Protein AF-A0AA51TYE8-F1 (afdb_monomer)

Mean predicted aligned error: 5.19 Å

Sequence (98 aa):
MAVFRLYPLAEPGSSNWDIAQNHGEVLVRAKTSGDARLVAAEAEAQLARRHDENDDVYSIRASAFTDEKLYGVQKITDSGIDPEGERGLIAGIITPSR

Solvent-accessible surface area (backbone atoms only — not comparable to full-atom values): 5753 Å² total; per-residue (Å²): 80,46,43,29,38,38,35,64,64,51,62,97,86,42,76,78,50,79,80,31,74,85,43,63,50,35,33,25,31,22,90,45,70,70,46,33,26,51,41,50,12,46,52,47,32,53,48,40,52,72,74,32,92,81,59,90,77,69,49,50,88,66,28,40,51,64,36,74,72,42,27,44,73,42,78,50,88,84,70,94,62,74,50,84,58,74,77,34,78,74,47,65,56,78,69,68,88,128

Foldseek 3Di:
DFKKKKAFPDDQPDPVCVQDHDQGMFIWDADDQQRRLLQVLVVLVVVQCVVDVPDDDSDSVSHLSNDPNTIDMDTDPPPVDDNPDDTHTDDGGRDHDD

Secondary structure (DSSP, 8-state):
-EEEEEEE-S-TT-GGGGGS-----EEEEESSHHHHHHHHHHHHHHHHHHH-TT-----GGG-GGG-TTTEEEEEES---S-SS--SEEEEE--PPP-

Structure (mmCIF, N/CA/C/O backbone):
data_AF-A0AA51TYE8-F1
#
_entry.id   AF-A0AA51TYE8-F1
#
loop_
_atom_site.group_PDB
_atom_site.id
_atom_site.type_symbol
_atom_site.label_atom_id
_atom_site.label_alt_id
_atom_site.label_comp_id
_atom_site.label_asym_id
_atom_site.label_entity_id
_atom_site.label_seq_id
_atom_site.pdbx_PDB_ins_code
_atom_site.Cartn_x
_atom_site.Cartn_y
_atom_site.Cartn_z
_atom_site.occupancy
_atom_site.B_iso_or_equiv
_atom_site.auth_seq_id
_atom_site.auth_comp_id
_atom_site.auth_asym_id
_atom_site.auth_atom_id
_atom_site.pdbx_PDB_model_num
ATOM 1 N N . MET A 1 1 ? -7.849 -3.708 13.894 1.00 85.94 1 MET A N 1
ATOM 2 C CA . MET A 1 1 ? -7.036 -2.778 13.066 1.00 85.94 1 MET A CA 1
ATOM 3 C C . MET A 1 1 ? -7.815 -2.397 11.814 1.00 85.94 1 MET A C 1
ATOM 5 O O . MET A 1 1 ? -8.764 -3.091 11.479 1.00 85.94 1 MET A O 1
ATOM 9 N N . ALA A 1 2 ? -7.463 -1.295 11.147 1.00 91.69 2 ALA A N 1
ATOM 10 C CA . ALA A 1 2 ? -8.188 -0.845 9.960 1.00 91.69 2 ALA A CA 1
ATOM 11 C C . ALA A 1 2 ? -7.652 -1.504 8.682 1.00 91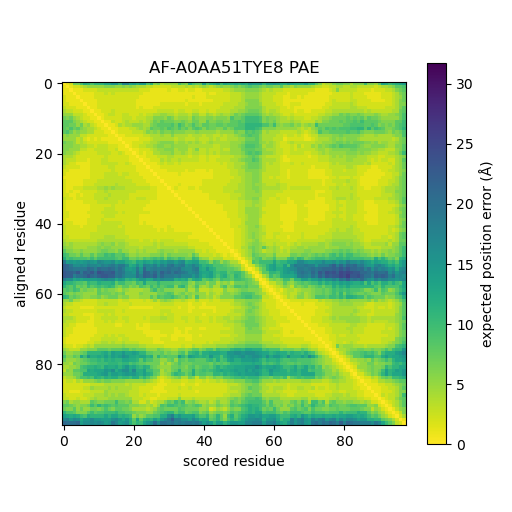.69 2 ALA A C 1
ATOM 13 O O . ALA A 1 2 ? -6.473 -1.859 8.604 1.00 91.69 2 ALA A O 1
ATOM 14 N N . VAL A 1 3 ? -8.527 -1.630 7.686 1.00 94.38 3 VAL A N 1
ATOM 15 C CA . VAL A 1 3 ? -8.169 -2.074 6.338 1.00 94.38 3 VAL A CA 1
ATOM 16 C C . VAL A 1 3 ? -7.866 -0.855 5.478 1.00 94.38 3 VAL A C 1
ATOM 18 O O . VAL A 1 3 ? -8.607 0.132 5.489 1.00 94.38 3 VAL A O 1
ATOM 21 N N . PHE A 1 4 ? -6.774 -0.928 4.730 1.00 96.31 4 PHE A N 1
ATOM 22 C CA . PHE A 1 4 ? -6.353 0.095 3.789 1.00 96.31 4 PHE A CA 1
ATOM 23 C C . PHE A 1 4 ? -6.155 -0.524 2.412 1.00 96.31 4 PHE A C 1
ATOM 25 O O . PHE A 1 4 ? -5.583 -1.605 2.288 1.00 96.31 4 PHE A O 1
ATOM 32 N N . ARG A 1 5 ? -6.607 0.188 1.384 1.00 96.56 5 ARG A N 1
ATOM 33 C CA . ARG A 1 5 ? -6.315 -0.092 -0.019 1.00 96.56 5 ARG A CA 1
ATOM 34 C C . ARG A 1 5 ? -5.171 0.790 -0.470 1.00 96.56 5 ARG A C 1
ATOM 36 O O . ARG A 1 5 ? -5.244 2.008 -0.295 1.00 96.56 5 ARG A O 1
ATOM 43 N N . LEU A 1 6 ? -4.161 0.181 -1.073 1.00 97.56 6 LEU A N 1
ATOM 44 C CA . LEU A 1 6 ? -3.171 0.880 -1.870 1.00 97.56 6 LEU A CA 1
ATOM 45 C C . LEU A 1 6 ? -3.513 0.657 -3.339 1.00 97.56 6 LEU A C 1
ATOM 47 O O . LEU A 1 6 ? -3.773 -0.476 -3.744 1.00 97.56 6 LEU A O 1
ATOM 51 N N . TYR A 1 7 ? -3.556 1.735 -4.114 1.00 96.56 7 TYR A N 1
ATOM 52 C CA . TYR A 1 7 ? -3.934 1.699 -5.525 1.00 96.56 7 TYR A CA 1
ATOM 53 C C . TYR A 1 7 ? -2.989 2.564 -6.370 1.00 96.56 7 TYR A C 1
ATOM 55 O O . TYR A 1 7 ? -2.538 3.607 -5.879 1.00 96.56 7 TYR A O 1
ATOM 63 N N . PRO A 1 8 ? -2.688 2.155 -7.616 1.00 95.69 8 PRO A N 1
ATOM 64 C CA . PRO A 1 8 ? -1.852 2.938 -8.515 1.00 95.69 8 PRO A CA 1
ATOM 65 C C . PRO A 1 8 ? -2.483 4.302 -8.814 1.00 95.69 8 PRO A C 1
ATOM 67 O O . PRO A 1 8 ? -3.667 4.389 -9.141 1.00 95.69 8 PRO A O 1
ATOM 70 N N . LEU A 1 9 ? -1.688 5.365 -8.715 1.00 95.44 9 LEU A N 1
ATOM 71 C CA . LEU A 1 9 ? -2.060 6.723 -9.123 1.00 95.44 9 LEU A CA 1
ATOM 72 C C . LEU A 1 9 ? -1.557 7.055 -10.525 1.00 95.44 9 LEU A C 1
ATOM 74 O O . LEU A 1 9 ? -2.209 7.801 -11.252 1.00 95.44 9 LEU A O 1
ATOM 78 N N . ALA A 1 10 ? -0.399 6.515 -10.902 1.00 92.19 10 ALA A N 1
ATOM 79 C CA . ALA A 1 10 ? 0.161 6.705 -12.229 1.00 92.19 10 ALA A CA 1
ATOM 80 C C . ALA A 1 10 ? -0.464 5.726 -13.235 1.00 92.19 10 ALA A C 1
ATOM 82 O O . ALA A 1 10 ? -0.668 4.547 -12.937 1.00 92.19 10 ALA A O 1
ATOM 83 N N . GLU A 1 11 ? -0.728 6.206 -14.451 1.00 91.00 11 GLU A N 1
ATOM 84 C CA . GLU A 1 11 ? -1.220 5.364 -15.546 1.00 91.00 11 GLU A CA 1
ATOM 85 C C . GLU A 1 11 ? -0.240 4.214 -15.844 1.00 91.00 11 GLU A C 1
ATOM 87 O O . GLU A 1 11 ? 0.970 4.432 -15.759 1.00 91.00 11 GLU A O 1
ATOM 92 N N . PRO A 1 12 ? -0.706 3.009 -16.234 1.00 83.44 12 PRO A N 1
ATOM 93 C CA . PRO A 1 12 ? 0.163 1.840 -16.433 1.00 83.44 12 PRO A CA 1
ATOM 94 C C . PRO A 1 12 ? 1.317 2.021 -17.435 1.00 83.44 12 PRO A C 1
ATOM 96 O O . PRO A 1 12 ? 2.290 1.282 -17.362 1.00 83.44 12 PRO A O 1
ATOM 99 N N . GLY A 1 13 ? 1.219 2.981 -18.363 1.00 84.44 13 GLY A N 1
ATOM 100 C CA . GLY A 1 13 ? 2.266 3.309 -19.343 1.00 84.44 13 GLY A CA 1
ATOM 101 C C . GLY A 1 13 ? 3.069 4.576 -19.029 1.00 84.44 13 GLY A C 1
ATOM 102 O O . GLY A 1 13 ? 3.778 5.074 -19.898 1.00 84.44 13 GLY A O 1
ATOM 103 N N . SER A 1 14 ? 2.918 5.146 -17.831 1.00 89.88 14 SER A N 1
ATOM 104 C CA . SER A 1 14 ? 3.621 6.366 -17.425 1.00 89.88 14 SER A CA 1
ATOM 105 C C . SER A 1 14 ? 5.095 6.100 -17.113 1.00 89.88 14 SER A C 1
ATOM 107 O O . SER A 1 14 ? 5.414 5.124 -16.438 1.00 89.88 14 SER A O 1
ATOM 109 N N . SER A 1 15 ? 5.974 7.038 -17.485 1.00 89.62 15 SER A N 1
ATOM 110 C CA . SER A 1 15 ? 7.405 7.028 -17.125 1.00 89.62 15 SER A CA 1
ATOM 111 C C . SER A 1 15 ? 7.654 7.077 -15.615 1.00 89.62 15 SER A C 1
ATOM 113 O O . SER A 1 15 ? 8.760 6.835 -15.148 1.00 89.62 15 SER A O 1
ATOM 115 N N . ASN A 1 16 ? 6.632 7.394 -14.814 1.00 88.25 16 ASN A N 1
ATOM 116 C CA . ASN A 1 16 ? 6.734 7.292 -13.362 1.00 88.25 16 ASN A CA 1
ATOM 117 C C . ASN A 1 16 ? 7.049 5.850 -12.914 1.00 88.25 16 ASN A C 1
ATOM 119 O O . ASN A 1 16 ? 7.680 5.676 -11.880 1.00 88.25 16 ASN A O 1
ATOM 123 N N . TRP A 1 17 ? 6.667 4.826 -13.685 1.00 89.94 17 TRP A N 1
ATOM 124 C CA . TRP A 1 17 ? 6.974 3.423 -13.378 1.00 89.94 17 TRP A CA 1
ATOM 125 C C . TRP A 1 17 ? 8.396 2.993 -13.766 1.00 89.94 17 TRP A C 1
ATOM 127 O O . TRP A 1 17 ? 8.791 1.870 -13.475 1.00 89.94 17 TRP A O 1
ATOM 137 N N . ASP A 1 18 ? 9.206 3.869 -14.367 1.00 88.12 18 ASP A N 1
ATOM 138 C CA . ASP A 1 18 ? 10.591 3.527 -14.723 1.00 88.12 18 ASP A CA 1
ATOM 139 C C . ASP A 1 18 ? 11.483 3.331 -13.482 1.00 88.12 18 ASP A C 1
ATOM 141 O O . ASP A 1 18 ? 12.545 2.716 -13.567 1.00 88.12 18 ASP A O 1
ATOM 145 N N . ILE A 1 19 ? 11.063 3.851 -12.321 1.00 85.81 19 ILE A N 1
ATOM 146 C CA . ILE A 1 19 ? 11.813 3.762 -11.058 1.00 85.81 19 ILE A CA 1
ATOM 147 C C . ILE A 1 19 ? 11.357 2.618 -10.145 1.00 85.81 19 ILE A C 1
ATOM 149 O O . ILE A 1 19 ? 1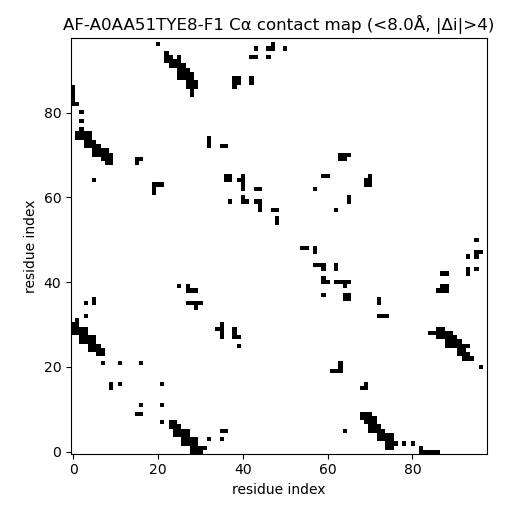2.067 2.302 -9.193 1.00 85.81 19 ILE A O 1
ATOM 153 N N . ALA A 1 20 ? 10.177 2.035 -10.385 1.00 87.31 20 ALA A N 1
ATOM 154 C CA . ALA A 1 20 ? 9.618 0.970 -9.555 1.00 87.31 20 ALA A CA 1
ATOM 155 C C . ALA A 1 20 ? 8.478 0.233 -10.273 1.00 87.31 20 ALA A C 1
ATOM 157 O O . ALA A 1 20 ? 7.773 0.806 -11.101 1.00 87.31 20 ALA A O 1
ATOM 158 N N . GLN A 1 21 ? 8.243 -1.030 -9.920 1.00 87.25 21 GLN A N 1
ATOM 159 C CA . GLN A 1 21 ? 7.213 -1.839 -10.565 1.00 87.25 21 GLN A CA 1
ATOM 160 C C . GLN A 1 21 ? 5.793 -1.471 -10.100 1.00 87.25 21 GLN A C 1
ATOM 162 O O . GLN A 1 21 ? 5.540 -1.162 -8.937 1.00 87.25 21 GLN A O 1
ATOM 167 N N . ASN A 1 22 ? 4.833 -1.542 -11.024 1.00 91.00 22 ASN A N 1
ATOM 168 C CA . ASN A 1 22 ? 3.412 -1.475 -10.696 1.00 91.00 22 ASN A CA 1
ATOM 169 C C . ASN A 1 22 ? 2.910 -2.863 -10.260 1.00 91.00 22 ASN A C 1
ATOM 171 O O . ASN A 1 22 ? 2.939 -3.813 -11.045 1.00 91.00 22 ASN A O 1
ATOM 175 N N . HIS A 1 23 ? 2.410 -2.973 -9.029 1.00 90.81 23 HIS A N 1
ATOM 176 C CA . HIS A 1 23 ? 1.842 -4.204 -8.459 1.00 90.81 23 HIS A CA 1
ATOM 177 C C . HIS A 1 23 ? 0.305 -4.229 -8.494 1.00 90.81 23 HIS A C 1
ATOM 179 O O . HIS A 1 23 ? -0.331 -5.086 -7.889 1.00 90.81 23 HIS A O 1
ATOM 185 N N . GLY A 1 24 ? -0.333 -3.276 -9.174 1.00 93.00 24 GLY A N 1
ATOM 186 C CA . GLY A 1 24 ? -1.781 -3.121 -9.129 1.00 93.00 24 GLY A CA 1
ATOM 187 C C . GLY A 1 24 ? -2.253 -2.740 -7.727 1.00 93.00 24 GLY A C 1
ATOM 188 O O . GLY A 1 24 ? -1.558 -2.033 -7.000 1.00 93.00 24 GLY A O 1
ATOM 189 N N . GLU A 1 25 ? -3.453 -3.178 -7.356 1.00 95.12 25 GLU A N 1
ATOM 190 C CA . GLU A 1 25 ? -4.066 -2.832 -6.075 1.00 95.12 25 GLU A CA 1
ATOM 191 C C . GLU A 1 25 ? -3.809 -3.888 -5.001 1.00 95.12 25 GLU A C 1
ATOM 193 O O . GLU A 1 25 ? -3.909 -5.091 -5.253 1.00 95.12 25 GLU A O 1
ATOM 198 N N . VAL A 1 26 ? -3.554 -3.429 -3.775 1.00 95.69 26 VAL A N 1
ATOM 199 C CA . VAL A 1 26 ? -3.370 -4.305 -2.612 1.00 95.69 26 VAL A CA 1
ATOM 200 C C . VAL A 1 26 ? -4.201 -3.835 -1.422 1.00 95.69 26 VAL A C 1
ATOM 202 O O . VAL A 1 26 ? -4.423 -2.640 -1.215 1.00 95.69 26 VAL A O 1
ATOM 205 N N . LEU A 1 27 ? -4.664 -4.791 -0.622 1.00 95.50 27 LEU A N 1
ATOM 206 C CA . LEU A 1 27 ? -5.360 -4.566 0.638 1.00 95.50 27 LEU A CA 1
ATOM 207 C C . LEU A 1 27 ? -4.465 -4.994 1.790 1.00 95.50 27 LEU A C 1
ATOM 209 O O . LEU A 1 27 ? -3.982 -6.125 1.823 1.00 95.50 27 LEU A O 1
ATOM 213 N N . VAL A 1 28 ? -4.295 -4.115 2.769 1.00 95.81 28 VAL A N 1
ATOM 214 C CA . VAL A 1 28 ? -3.475 -4.369 3.954 1.00 95.81 28 VAL A CA 1
ATOM 215 C C . VAL A 1 28 ? -4.235 -4.037 5.229 1.00 95.81 28 VAL A C 1
ATOM 217 O O . VAL A 1 28 ? -5.084 -3.142 5.261 1.00 95.81 28 VAL A O 1
ATOM 220 N N . ARG A 1 29 ? -3.893 -4.733 6.311 1.00 95.44 29 ARG A N 1
ATOM 221 C CA . ARG A 1 29 ? -4.309 -4.385 7.666 1.00 95.44 29 ARG A CA 1
ATOM 222 C C . ARG A 1 29 ? -3.204 -3.574 8.334 1.00 95.44 29 ARG A C 1
ATOM 224 O O . ARG A 1 29 ? -2.093 -4.071 8.502 1.00 95.44 29 ARG A O 1
ATOM 231 N N . ALA A 1 30 ? -3.516 -2.348 8.746 1.00 95.62 30 ALA A N 1
ATOM 232 C CA . ALA A 1 30 ? -2.547 -1.424 9.336 1.00 95.62 30 ALA A CA 1
ATOM 233 C C . ALA A 1 30 ? -3.179 -0.515 10.405 1.00 95.62 30 ALA A C 1
ATOM 235 O O . ALA A 1 30 ? -4.399 -0.504 10.614 1.00 95.62 30 ALA A O 1
ATOM 236 N N . LYS A 1 31 ? -2.345 0.234 11.132 1.00 94.44 31 LYS A N 1
ATOM 237 C CA . LYS A 1 31 ? -2.793 1.205 12.148 1.00 94.44 31 LYS A CA 1
ATOM 238 C C . LYS A 1 31 ? -3.168 2.553 11.529 1.00 94.44 31 LYS A C 1
ATOM 240 O O . LYS A 1 31 ? -4.137 3.176 11.954 1.00 94.44 31 LYS A O 1
ATOM 245 N N . THR A 1 32 ? -2.412 2.994 10.528 1.00 96.12 32 THR A N 1
ATOM 246 C CA . THR A 1 32 ? -2.549 4.292 9.848 1.00 96.12 32 THR A CA 1
ATOM 247 C C . THR A 1 32 ? -2.254 4.142 8.354 1.00 96.12 32 THR A C 1
ATOM 249 O O . THR A 1 32 ? -1.775 3.096 7.923 1.00 96.12 32 THR A O 1
ATOM 252 N N . SER A 1 33 ? -2.494 5.188 7.556 1.00 96.00 33 SER A N 1
ATOM 253 C CA . SER A 1 33 ? -2.109 5.207 6.136 1.00 96.00 33 SER A CA 1
ATOM 254 C C . SER A 1 33 ? -0.595 5.078 5.934 1.00 96.00 33 SER A C 1
ATOM 256 O O . SER A 1 33 ? -0.157 4.368 5.036 1.00 96.00 33 SER A O 1
ATOM 258 N N . GLY A 1 34 ? 0.211 5.708 6.794 1.00 96.12 34 GLY A N 1
ATOM 259 C CA . GLY A 1 34 ? 1.668 5.552 6.772 1.00 96.12 34 GLY A CA 1
ATOM 260 C C . GLY A 1 34 ? 2.107 4.122 7.100 1.00 96.12 34 GLY A C 1
ATOM 261 O O . GLY A 1 34 ? 2.941 3.558 6.398 1.00 96.12 34 GLY A O 1
ATOM 262 N N . ASP A 1 35 ? 1.490 3.501 8.110 1.00 97.00 35 ASP A N 1
ATOM 263 C CA . ASP A 1 35 ? 1.743 2.092 8.438 1.00 97.00 35 ASP A CA 1
ATOM 264 C C . ASP A 1 35 ? 1.278 1.158 7.308 1.00 97.00 35 ASP A C 1
ATOM 266 O O . ASP A 1 35 ? 1.940 0.169 7.030 1.00 97.00 35 ASP A O 1
ATOM 270 N N . ALA A 1 36 ? 0.201 1.491 6.590 1.00 96.81 36 ALA A N 1
ATOM 271 C CA . ALA A 1 36 ? -0.261 0.715 5.438 1.00 96.81 36 ALA A CA 1
ATOM 272 C C . ALA A 1 36 ? 0.781 0.659 4.309 1.00 96.81 36 ALA A C 1
ATOM 274 O O . ALA A 1 36 ? 1.010 -0.411 3.748 1.00 96.81 36 ALA A O 1
ATOM 275 N N . ARG A 1 37 ? 1.458 1.781 4.020 1.00 96.88 37 ARG A N 1
ATOM 276 C CA . ARG A 1 37 ? 2.586 1.808 3.068 1.00 96.88 37 ARG A CA 1
ATOM 277 C C . ARG A 1 37 ? 3.731 0.924 3.530 1.00 96.88 37 ARG A C 1
ATOM 279 O O . ARG A 1 37 ? 4.259 0.149 2.743 1.00 96.88 37 ARG A O 1
ATOM 286 N N . LEU A 1 38 ? 4.066 1.003 4.817 1.00 96.06 38 LEU A N 1
ATOM 287 C CA . LEU A 1 38 ? 5.121 0.187 5.404 1.00 96.06 38 LEU A CA 1
ATOM 288 C C . LEU A 1 38 ? 4.795 -1.313 5.317 1.00 96.06 38 LEU A C 1
ATOM 290 O O . LEU A 1 38 ? 5.649 -2.089 4.909 1.00 96.06 38 LEU A O 1
ATOM 294 N N . VAL A 1 39 ? 3.556 -1.714 5.627 1.00 96.19 39 VAL A N 1
ATOM 295 C CA . VAL A 1 39 ? 3.091 -3.109 5.506 1.00 96.19 39 VAL A CA 1
ATOM 296 C C . VAL A 1 39 ? 3.208 -3.620 4.071 1.00 96.19 39 VAL A C 1
ATOM 298 O O . VAL A 1 39 ? 3.684 -4.732 3.857 1.00 96.19 39 VAL A O 1
ATOM 301 N N . ALA A 1 40 ? 2.772 -2.829 3.088 1.00 95.62 40 ALA A N 1
ATOM 302 C CA . ALA A 1 40 ? 2.838 -3.226 1.683 1.00 95.62 40 ALA A CA 1
ATOM 303 C C . ALA A 1 40 ? 4.293 -3.367 1.201 1.00 95.62 40 ALA A C 1
ATOM 305 O O . ALA A 1 40 ? 4.648 -4.379 0.602 1.00 95.62 40 ALA A O 1
ATOM 306 N N . ALA A 1 41 ? 5.150 -2.405 1.547 1.00 93.94 41 ALA A N 1
ATOM 307 C CA . ALA A 1 41 ? 6.573 -2.428 1.219 1.00 93.94 41 ALA A CA 1
ATOM 308 C C . ALA A 1 41 ? 7.336 -3.575 1.913 1.00 93.94 41 ALA A C 1
ATOM 310 O O . ALA A 1 41 ? 8.236 -4.175 1.330 1.00 93.94 41 ALA A O 1
ATOM 311 N N . GLU A 1 42 ? 6.972 -3.923 3.152 1.00 93.31 42 GLU A N 1
ATOM 312 C CA . GLU A 1 42 ? 7.501 -5.107 3.841 1.00 93.31 42 GLU A CA 1
ATOM 313 C C . GLU A 1 42 ? 7.097 -6.404 3.133 1.00 93.31 42 GLU A C 1
ATOM 315 O O . GLU A 1 42 ? 7.930 -7.298 2.989 1.00 93.31 42 GLU A O 1
ATOM 320 N N . ALA A 1 43 ? 5.842 -6.514 2.685 1.00 92.25 43 ALA A N 1
ATOM 321 C CA . ALA A 1 43 ? 5.360 -7.685 1.956 1.00 92.25 43 ALA A CA 1
ATOM 322 C C . ALA A 1 43 ? 6.092 -7.860 0.616 1.00 92.25 43 ALA A C 1
ATOM 324 O O . ALA A 1 43 ? 6.455 -8.978 0.252 1.00 92.25 43 ALA A O 1
ATOM 325 N N . GLU A 1 44 ? 6.371 -6.757 -0.077 1.00 90.75 44 GLU A N 1
ATOM 326 C CA . GLU A 1 44 ? 7.182 -6.747 -1.293 1.00 90.75 44 GLU A CA 1
ATOM 327 C C . GLU A 1 44 ? 8.626 -7.183 -1.033 1.00 90.75 44 GLU A C 1
ATOM 329 O O . GLU A 1 44 ? 9.111 -8.113 -1.677 1.00 90.75 44 GLU A O 1
ATOM 334 N N . ALA A 1 45 ? 9.281 -6.610 -0.018 1.00 87.56 45 ALA A N 1
ATOM 335 C CA . ALA A 1 45 ? 10.635 -7.002 0.364 1.00 87.56 45 ALA A CA 1
ATOM 336 C C . ALA A 1 45 ? 10.729 -8.478 0.787 1.00 87.56 45 ALA A C 1
ATOM 338 O O . ALA A 1 45 ? 11.701 -9.159 0.461 1.00 87.56 45 ALA A O 1
ATOM 339 N N . GLN A 1 46 ? 9.725 -8.996 1.501 1.00 86.19 46 GLN A N 1
ATOM 340 C CA . GLN A 1 46 ? 9.658 -10.416 1.856 1.00 86.19 46 GLN A CA 1
ATOM 341 C C . GLN A 1 46 ? 9.480 -11.309 0.628 1.00 86.19 46 GLN A C 1
ATOM 343 O O . GLN A 1 46 ? 10.061 -12.392 0.582 1.00 86.19 46 GLN A O 1
ATOM 348 N N . LEU A 1 47 ? 8.685 -10.888 -0.358 1.00 83.44 47 LEU A N 1
ATOM 349 C CA . LEU A 1 47 ? 8.497 -11.662 -1.578 1.00 83.44 47 LEU A CA 1
ATOM 350 C C . LEU A 1 47 ? 9.770 -11.697 -2.427 1.00 83.44 47 LEU A C 1
ATOM 352 O O . LEU A 1 47 ? 10.150 -12.783 -2.857 1.00 83.44 47 LEU A O 1
ATOM 356 N N . ALA A 1 48 ? 10.439 -10.554 -2.603 1.00 82.19 48 ALA A N 1
ATOM 357 C CA . ALA A 1 48 ? 11.710 -10.464 -3.319 1.00 82.19 48 ALA A CA 1
ATOM 358 C C . ALA A 1 48 ? 12.752 -11.423 -2.717 1.00 82.19 48 ALA A C 1
ATOM 360 O O . ALA A 1 48 ? 13.254 -12.301 -3.411 1.00 82.19 48 ALA A O 1
ATOM 361 N N . ARG A 1 49 ? 12.944 -11.374 -1.389 1.00 78.62 49 ARG A N 1
ATOM 362 C CA . ARG A 1 49 ? 13.849 -12.287 -0.659 1.00 78.62 49 ARG A CA 1
ATOM 363 C C . ARG A 1 49 ? 13.507 -13.770 -0.804 1.00 78.62 49 ARG A C 1
ATOM 365 O O . ARG A 1 49 ? 14.381 -14.608 -0.638 1.00 78.62 49 ARG A O 1
ATOM 372 N N . ARG A 1 50 ? 12.233 -14.117 -1.025 1.00 78.38 50 ARG A N 1
ATOM 373 C CA . ARG A 1 50 ? 11.827 -15.516 -1.251 1.00 78.38 50 ARG A CA 1
ATOM 374 C C . ARG A 1 50 ? 12.086 -15.984 -2.677 1.00 78.38 50 ARG A C 1
ATOM 376 O O . ARG A 1 50 ? 12.197 -17.187 -2.879 1.00 78.38 50 ARG A O 1
ATOM 383 N N . HIS A 1 51 ? 12.070 -15.075 -3.648 1.00 71.00 51 HIS A N 1
ATOM 384 C CA . HIS A 1 51 ? 12.192 -15.426 -5.060 1.00 71.00 51 HIS A CA 1
ATOM 385 C C . HIS A 1 51 ? 13.638 -15.367 -5.554 1.00 71.00 51 HIS A C 1
ATOM 387 O O . HIS A 1 51 ? 13.980 -16.083 -6.491 1.00 71.00 51 HIS A O 1
ATOM 393 N N . ASP A 1 52 ? 14.480 -14.560 -4.914 1.00 67.94 52 ASP A N 1
ATOM 394 C CA . ASP A 1 52 ? 15.880 -14.426 -5.279 1.00 67.94 52 ASP A CA 1
ATOM 395 C C . ASP A 1 52 ? 16.774 -14.620 -4.051 1.00 67.94 52 ASP A C 1
ATOM 397 O O . ASP A 1 52 ? 16.949 -13.726 -3.225 1.00 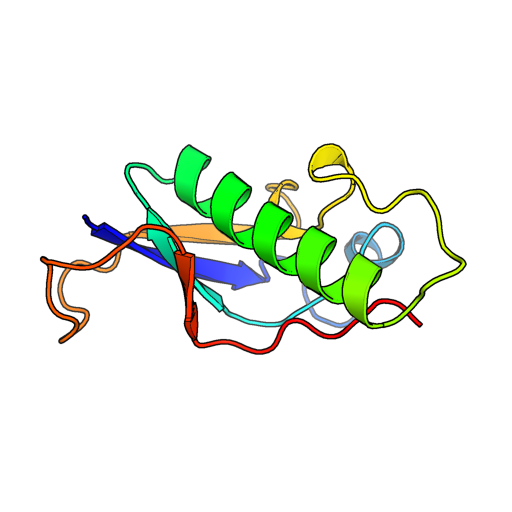67.94 52 ASP A O 1
ATOM 401 N N . GLU A 1 53 ? 17.312 -15.834 -3.901 1.00 61.22 53 GLU A N 1
ATOM 402 C CA . GLU A 1 53 ? 18.261 -16.165 -2.829 1.00 61.22 53 GLU A CA 1
ATOM 403 C C . GLU A 1 53 ? 19.623 -15.464 -3.020 1.00 61.22 53 GLU A C 1
ATOM 405 O O . GLU A 1 53 ? 20.447 -15.508 -2.107 1.00 61.22 53 GLU A O 1
ATOM 410 N N . ASN A 1 54 ? 19.869 -14.832 -4.182 1.00 58.19 54 ASN A N 1
ATOM 411 C CA . ASN A 1 54 ? 21.121 -14.140 -4.513 1.00 58.19 54 ASN A CA 1
ATOM 412 C C . ASN A 1 54 ? 20.979 -12.614 -4.680 1.00 58.19 54 ASN A C 1
ATOM 414 O O . ASN A 1 54 ? 22.005 -11.953 -4.854 1.00 58.19 54 ASN A O 1
ATOM 418 N N . ASP A 1 55 ? 19.769 -12.041 -4.633 1.00 54.59 55 ASP A N 1
ATOM 419 C CA . ASP A 1 55 ? 19.579 -10.592 -4.778 1.00 54.59 55 ASP A CA 1
ATOM 420 C C . ASP A 1 55 ? 19.480 -9.906 -3.405 1.00 54.59 55 ASP A C 1
ATOM 422 O O . ASP A 1 55 ? 18.464 -9.927 -2.704 1.00 54.59 55 ASP A O 1
ATOM 426 N N . ASP A 1 56 ? 20.604 -9.327 -2.984 1.00 54.94 56 ASP A N 1
ATOM 427 C CA . ASP A 1 56 ? 20.852 -8.939 -1.594 1.00 54.94 56 ASP A CA 1
ATOM 428 C C . ASP A 1 56 ? 20.122 -7.665 -1.124 1.00 54.94 56 ASP A C 1
ATOM 430 O O . ASP A 1 56 ? 20.172 -7.346 0.068 1.00 54.94 56 ASP A O 1
ATOM 434 N N . VAL A 1 57 ? 19.447 -6.880 -1.976 1.00 61.44 57 VAL A N 1
ATOM 435 C CA . VAL A 1 57 ? 18.961 -5.558 -1.524 1.00 61.44 57 VAL A CA 1
ATOM 436 C C . VAL A 1 57 ? 17.633 -5.119 -2.141 1.00 61.44 57 VAL A C 1
ATOM 438 O O . VAL A 1 57 ? 17.557 -4.110 -2.838 1.00 61.44 57 VAL A O 1
ATOM 441 N N . TYR A 1 58 ? 16.535 -5.767 -1.740 1.00 70.19 58 TYR A N 1
ATOM 442 C CA . TYR A 1 58 ? 15.231 -5.093 -1.741 1.00 70.19 58 TYR A CA 1
ATOM 443 C C . TYR A 1 58 ? 14.979 -4.402 -0.395 1.00 70.19 58 TYR A C 1
ATOM 445 O O . TYR A 1 58 ? 14.739 -5.043 0.635 1.00 70.19 58 TYR A O 1
ATOM 453 N N . SER A 1 59 ? 15.057 -3.069 -0.384 1.00 75.62 59 SER A N 1
ATOM 454 C CA . SER A 1 59 ? 14.764 -2.251 0.796 1.00 75.62 59 SER A CA 1
ATOM 455 C C . SER A 1 59 ? 13.344 -1.708 0.730 1.00 75.62 59 SER A C 1
ATOM 457 O O . SER A 1 59 ? 12.914 -1.216 -0.305 1.00 75.62 59 SER A O 1
ATOM 459 N N . ILE A 1 60 ? 12.657 -1.675 1.872 1.00 80.81 60 ILE A N 1
ATOM 460 C CA . ILE A 1 60 ? 11.344 -1.026 2.043 1.00 80.81 60 ILE A CA 1
ATOM 461 C C . ILE A 1 60 ? 11.345 0.403 1.469 1.00 80.81 60 ILE A C 1
ATOM 463 O O . ILE A 1 60 ? 10.341 0.849 0.933 1.00 80.81 60 ILE A O 1
ATOM 467 N N . ARG A 1 61 ? 12.475 1.124 1.550 1.00 76.88 61 ARG A N 1
ATOM 468 C CA . ARG A 1 61 ? 12.610 2.491 1.011 1.00 76.88 61 ARG A CA 1
ATOM 469 C C . ARG A 1 61 ? 12.618 2.578 -0.517 1.00 76.88 61 ARG A C 1
ATOM 471 O O . ARG A 1 61 ? 12.393 3.665 -1.031 1.00 76.88 61 ARG A O 1
ATOM 478 N N . ALA A 1 62 ? 12.931 1.487 -1.210 1.00 81.00 62 ALA A N 1
ATOM 479 C CA . ALA A 1 62 ? 12.904 1.410 -2.670 1.00 81.00 62 ALA A CA 1
ATOM 480 C C . ALA A 1 62 ? 11.533 0.952 -3.205 1.00 81.00 62 ALA A C 1
ATOM 482 O O . ALA A 1 62 ? 11.308 0.988 -4.407 1.00 81.00 62 ALA A O 1
ATOM 483 N N . SER A 1 63 ? 10.619 0.551 -2.314 1.00 89.31 63 SER A N 1
ATOM 484 C CA . SER A 1 63 ? 9.290 0.065 -2.673 1.00 89.31 63 SER A CA 1
ATOM 485 C C . SER A 1 63 ? 8.434 1.126 -3.355 1.00 89.31 63 SER A C 1
ATOM 487 O O . SER A 1 63 ? 8.272 2.235 -2.826 1.00 89.31 63 SER A O 1
ATOM 489 N N . ALA A 1 64 ? 7.770 0.729 -4.446 1.00 92.50 64 ALA A N 1
ATOM 490 C CA . ALA A 1 64 ? 6.767 1.542 -5.133 1.00 92.50 64 ALA A CA 1
ATOM 491 C C . ALA A 1 64 ? 5.665 2.029 -4.176 1.00 92.50 64 ALA A C 1
ATOM 493 O O . ALA A 1 64 ? 5.179 3.152 -4.298 1.00 92.50 64 ALA A O 1
ATOM 494 N N . PHE A 1 65 ? 5.298 1.218 -3.177 1.00 94.81 65 PHE A N 1
ATOM 495 C CA . PHE A 1 65 ? 4.244 1.537 -2.210 1.00 94.81 65 PHE A CA 1
ATOM 496 C C . PHE A 1 65 ? 4.592 2.699 -1.271 1.00 94.81 65 PHE A C 1
ATOM 498 O O . PHE A 1 65 ? 3.699 3.254 -0.622 1.00 94.81 65 PHE A O 1
ATOM 505 N N . THR A 1 66 ? 5.873 3.065 -1.171 1.00 93.62 66 THR A N 1
ATOM 506 C CA . THR A 1 66 ? 6.309 4.225 -0.382 1.00 93.62 66 THR A CA 1
ATOM 507 C C . THR A 1 66 ? 6.267 5.535 -1.166 1.00 93.62 66 THR A C 1
ATOM 509 O O . THR A 1 66 ? 6.238 6.596 -0.539 1.00 93.62 66 THR A O 1
ATOM 512 N N . ASP A 1 67 ? 6.191 5.480 -2.500 1.00 93.81 67 ASP A N 1
ATOM 513 C CA . ASP A 1 67 ? 6.135 6.663 -3.357 1.00 93.81 67 ASP A CA 1
ATOM 514 C C . ASP A 1 67 ? 4.688 7.152 -3.535 1.00 93.81 67 ASP A C 1
ATOM 516 O O . ASP A 1 67 ? 3.831 6.493 -4.126 1.00 93.81 67 ASP A O 1
ATOM 520 N N . GLU A 1 68 ? 4.406 8.355 -3.032 1.00 93.06 68 GLU A N 1
ATOM 521 C CA . GLU A 1 68 ? 3.070 8.961 -3.071 1.00 93.06 68 GLU A CA 1
ATOM 522 C C . GLU A 1 68 ? 2.633 9.419 -4.470 1.00 93.06 68 GLU A C 1
ATOM 524 O O . GLU A 1 68 ? 1.459 9.730 -4.664 1.00 93.06 68 GLU A O 1
ATOM 529 N N . LYS A 1 69 ? 3.548 9.472 -5.445 1.00 92.75 69 LYS A N 1
ATOM 530 C CA . LYS A 1 69 ? 3.229 9.725 -6.858 1.00 92.75 69 LYS A CA 1
ATOM 531 C C . LYS A 1 69 ? 2.825 8.446 -7.585 1.00 92.75 69 LYS A C 1
ATOM 533 O O . LYS A 1 69 ? 2.124 8.525 -8.593 1.00 92.75 69 LYS A O 1
ATOM 538 N N . LEU A 1 70 ? 3.260 7.289 -7.087 1.00 94.44 70 LEU A N 1
ATOM 539 C CA . LEU A 1 70 ? 2.925 5.981 -7.648 1.00 94.44 70 LEU A CA 1
ATOM 540 C C . LEU A 1 70 ? 1.695 5.380 -6.984 1.00 94.44 70 LEU A C 1
ATOM 542 O O . LEU A 1 70 ? 0.854 4.820 -7.683 1.00 94.44 70 LEU A O 1
ATOM 546 N N . TYR A 1 71 ? 1.564 5.530 -5.663 1.00 96.75 71 TYR A N 1
ATOM 547 C CA . TYR A 1 71 ? 0.539 4.853 -4.878 1.00 96.75 71 TYR A CA 1
ATOM 548 C C . TYR A 1 71 ? -0.240 5.769 -3.930 1.00 96.75 71 TYR A C 1
ATOM 550 O O . TYR A 1 71 ? 0.292 6.439 -3.036 1.00 96.75 71 TYR A O 1
ATOM 558 N N . GLY A 1 72 ? -1.562 5.706 -4.079 1.00 97.19 72 GLY A N 1
ATOM 559 C CA . GLY A 1 72 ? -2.532 6.295 -3.168 1.00 97.19 72 GLY A CA 1
ATOM 560 C C . GLY A 1 72 ? -2.897 5.313 -2.063 1.00 97.19 72 GLY A C 1
ATOM 561 O O . GLY A 1 72 ? -2.835 4.101 -2.256 1.00 97.19 72 GLY A O 1
ATOM 562 N N . VAL A 1 73 ? -3.303 5.828 -0.899 1.00 97.81 73 VAL A N 1
ATOM 563 C CA . VAL A 1 73 ? -3.751 5.009 0.238 1.00 97.81 73 VAL A CA 1
ATOM 564 C C . VAL A 1 73 ? -5.125 5.470 0.689 1.00 97.81 73 VAL A C 1
ATOM 566 O O . VAL A 1 73 ? -5.321 6.642 1.006 1.00 97.81 73 VAL A O 1
ATOM 569 N N . GLN A 1 74 ? -6.072 4.542 0.770 1.00 96.75 74 GLN A N 1
ATOM 570 C CA . GLN A 1 74 ? -7.431 4.814 1.221 1.00 96.75 74 GLN A CA 1
ATOM 571 C C . GLN A 1 74 ? -7.824 3.852 2.338 1.00 96.75 74 GLN A C 1
ATOM 573 O O . GLN A 1 74 ? -7.731 2.636 2.187 1.00 96.75 74 GLN A O 1
ATOM 578 N N . LYS A 1 75 ? -8.287 4.392 3.469 1.00 95.31 75 LYS A N 1
ATOM 579 C CA . LYS A 1 75 ? -8.900 3.583 4.527 1.00 95.31 75 LYS A CA 1
ATOM 580 C C . LYS A 1 75 ? -10.263 3.091 4.046 1.00 95.31 75 LYS A C 1
ATOM 582 O O . LYS A 1 75 ? -11.092 3.908 3.653 1.00 95.31 75 LYS A O 1
ATOM 587 N N . ILE A 1 76 ? -10.504 1.787 4.126 1.00 93.06 76 ILE A N 1
ATOM 588 C CA . ILE A 1 76 ? -11.812 1.204 3.829 1.00 93.06 76 ILE A CA 1
ATOM 589 C C . ILE A 1 76 ? -12.640 1.191 5.116 1.00 93.06 76 ILE A C 1
ATOM 591 O O . ILE A 1 76 ? -12.212 0.645 6.134 1.00 93.06 76 ILE A O 1
ATOM 595 N N . THR A 1 77 ? -13.812 1.822 5.084 1.00 82.88 77 THR A N 1
ATOM 596 C CA . THR A 1 77 ? -14.746 1.887 6.220 1.00 82.88 77 THR A CA 1
ATOM 597 C C . THR A 1 77 ? -15.703 0.702 6.277 1.00 82.88 77 THR A C 1
ATOM 599 O O . THR A 1 77 ? -16.027 0.267 7.375 1.00 82.88 77 THR A O 1
ATOM 602 N N . ASP A 1 78 ? -16.097 0.152 5.128 1.00 81.94 78 ASP A N 1
ATOM 603 C CA . ASP A 1 78 ? -16.963 -1.026 5.021 1.00 81.94 78 ASP A CA 1
ATOM 604 C C . ASP A 1 78 ? -16.269 -2.106 4.189 1.00 81.94 78 ASP A C 1
ATOM 606 O O . ASP A 1 78 ? -16.490 -2.260 2.992 1.00 81.94 78 ASP A O 1
ATOM 610 N N . SER A 1 79 ? -15.296 -2.771 4.809 1.00 75.56 79 SER A N 1
ATOM 611 C CA . SER A 1 79 ? -14.485 -3.778 4.115 1.00 75.56 79 SER A CA 1
ATOM 612 C C . SER A 1 79 ? -15.112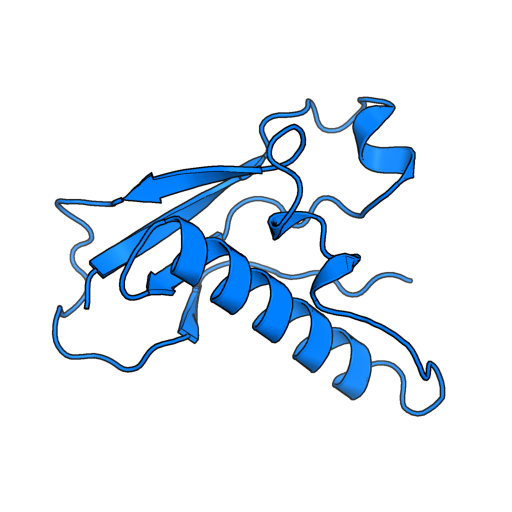 -5.172 4.132 1.00 75.56 79 SER A C 1
ATOM 614 O O . SER A 1 79 ? -14.622 -6.047 3.427 1.00 75.56 79 SER A O 1
ATOM 616 N N . GLY A 1 80 ? -16.134 -5.411 4.964 1.00 80.69 80 GLY A N 1
ATOM 617 C CA . GLY A 1 80 ? -16.622 -6.762 5.271 1.00 80.69 80 GLY A CA 1
ATOM 618 C C . GLY A 1 80 ? -15.568 -7.681 5.913 1.00 80.69 80 GLY A C 1
ATOM 619 O O . GLY A 1 80 ? -15.813 -8.872 6.079 1.00 80.69 80 GLY A O 1
ATOM 620 N N . ILE A 1 81 ? -14.390 -7.147 6.256 1.00 81.38 81 ILE A N 1
ATOM 621 C CA . ILE A 1 81 ? -13.267 -7.878 6.841 1.00 81.38 81 ILE A CA 1
ATOM 622 C C . ILE A 1 81 ? -13.288 -7.679 8.351 1.00 81.38 81 ILE A C 1
ATOM 624 O O . ILE A 1 81 ? -13.454 -6.559 8.838 1.00 81.38 81 ILE A O 1
ATOM 628 N N . ASP A 1 82 ? -13.056 -8.772 9.076 1.00 79.00 82 ASP A N 1
ATOM 629 C CA . ASP A 1 82 ? -13.014 -8.770 10.532 1.00 79.00 82 ASP A CA 1
ATOM 630 C C . ASP A 1 82 ? -11.999 -7.728 11.066 1.00 79.00 82 ASP A C 1
ATOM 632 O O . ASP A 1 82 ? -10.827 -7.710 10.629 1.00 79.00 82 ASP A O 1
ATOM 636 N N . PRO A 1 83 ? -12.429 -6.829 11.977 1.00 71.88 83 PRO A N 1
ATOM 637 C CA . PRO A 1 83 ? -11.546 -5.853 12.604 1.00 71.88 83 PRO A CA 1
ATOM 638 C C . PRO A 1 83 ? -10.482 -6.495 13.511 1.00 71.88 83 PRO A C 1
ATOM 640 O O . PRO A 1 83 ? -9.429 -5.877 13.725 1.00 71.88 83 PRO A O 1
ATOM 643 N N . GLU A 1 84 ? -10.713 -7.702 14.024 1.00 75.50 84 GLU A N 1
ATOM 644 C CA . GLU A 1 84 ? -9.771 -8.517 14.787 1.00 75.50 84 GLU A CA 1
ATOM 645 C C . GLU A 1 84 ? -8.910 -9.349 13.831 1.00 75.50 84 GLU A C 1
ATOM 647 O O . GLU A 1 84 ? -9.207 -10.480 13.460 1.00 75.50 84 GLU A O 1
ATOM 652 N N . GLY A 1 85 ? -7.796 -8.766 13.398 1.00 83.62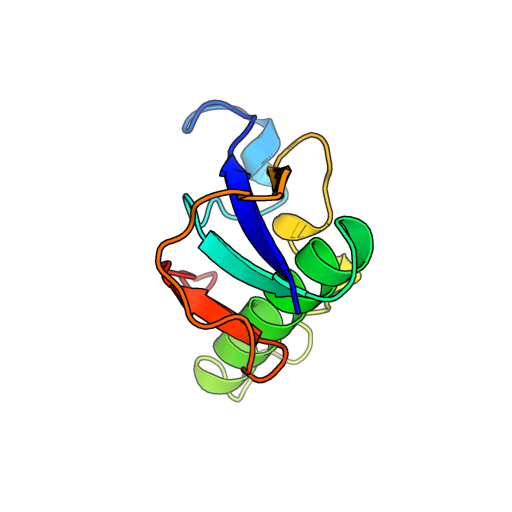 85 GLY A N 1
ATOM 653 C CA . GLY A 1 85 ? -6.797 -9.501 12.638 1.00 83.62 85 GLY A CA 1
ATOM 654 C C . GLY A 1 85 ? -5.425 -8.863 12.726 1.00 83.62 85 GLY A C 1
ATOM 655 O O . GLY A 1 85 ? -5.280 -7.694 13.104 1.00 83.62 85 GLY A O 1
ATOM 656 N N . GLU A 1 86 ? -4.416 -9.641 12.355 1.00 91.56 86 GLU A N 1
ATOM 657 C CA . GLU A 1 86 ? -3.021 -9.223 12.431 1.00 91.56 86 GLU A CA 1
ATOM 658 C C . GLU A 1 86 ? -2.647 -8.228 11.327 1.00 91.56 86 GLU A C 1
ATOM 660 O O . GLU A 1 86 ? -3.234 -8.207 10.238 1.00 91.56 86 GLU A O 1
ATOM 665 N N . ARG A 1 87 ? -1.654 -7.387 11.632 1.00 94.62 87 ARG A N 1
ATOM 666 C CA . ARG A 1 87 ? -1.025 -6.461 10.685 1.00 94.62 87 ARG A CA 1
ATOM 667 C C . ARG A 1 87 ? -0.410 -7.256 9.534 1.00 94.62 87 ARG A C 1
ATOM 669 O O . ARG A 1 87 ? 0.403 -8.137 9.784 1.00 94.62 87 ARG A O 1
ATOM 676 N N . GLY A 1 88 ? -0.735 -6.915 8.292 1.00 93.88 88 GLY A N 1
ATOM 677 C CA . GLY A 1 88 ? -0.199 -7.646 7.143 1.00 93.88 88 GLY A CA 1
ATOM 678 C C . GLY A 1 88 ? -0.983 -7.444 5.854 1.00 93.88 88 GLY A C 1
ATOM 679 O O . GLY A 1 88 ? -1.995 -6.739 5.827 1.00 93.88 88 GLY A O 1
ATOM 680 N N . LEU A 1 89 ? -0.503 -8.076 4.784 1.00 94.06 89 LEU A N 1
ATOM 681 C CA . LEU A 1 89 ? -1.205 -8.162 3.507 1.00 94.06 89 LEU A CA 1
ATOM 682 C C . LEU A 1 89 ? -2.460 -9.032 3.665 1.00 94.06 89 LEU A C 1
ATOM 684 O O . LEU A 1 89 ? -2.388 -10.141 4.186 1.00 94.06 89 LEU A O 1
ATOM 688 N N . ILE A 1 90 ? -3.604 -8.520 3.218 1.00 92.94 90 ILE A N 1
ATOM 689 C CA . ILE A 1 90 ? -4.885 -9.239 3.207 1.00 92.94 90 ILE A CA 1
ATOM 690 C C . ILE A 1 90 ? -5.128 -9.823 1.812 1.00 92.94 90 IL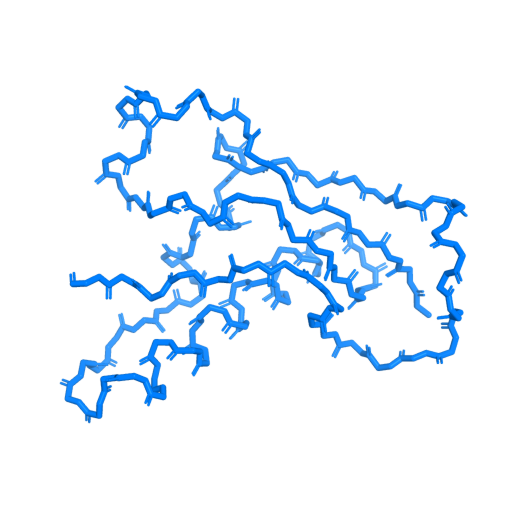E A C 1
ATOM 692 O O . ILE A 1 90 ? -5.485 -10.990 1.686 1.00 92.94 90 ILE A O 1
ATOM 696 N N . ALA A 1 91 ? -4.960 -9.007 0.768 1.00 90.38 91 ALA A N 1
ATOM 697 C CA . ALA A 1 91 ? -5.217 -9.395 -0.615 1.00 90.38 91 ALA A CA 1
ATOM 698 C C . ALA A 1 91 ? -4.426 -8.524 -1.599 1.00 90.38 91 ALA A C 1
ATOM 700 O O . ALA A 1 91 ? -3.967 -7.437 -1.249 1.00 90.38 91 ALA A O 1
ATOM 701 N N . GLY A 1 92 ? -4.320 -8.990 -2.842 1.00 86.88 92 GLY A N 1
ATOM 702 C CA . GLY A 1 92 ? -3.578 -8.335 -3.918 1.00 86.88 92 GLY A CA 1
ATOM 703 C C . GLY A 1 92 ? -2.422 -9.196 -4.418 1.00 86.88 92 GLY A C 1
ATOM 704 O O . GLY A 1 92 ? -2.052 -10.187 -3.787 1.00 86.88 92 GLY A O 1
ATOM 705 N N . ILE A 1 93 ? -1.880 -8.833 -5.578 1.00 81.50 93 ILE A N 1
ATOM 706 C CA . ILE A 1 93 ? -0.756 -9.537 -6.199 1.00 81.50 93 ILE A CA 1
ATOM 707 C C . ILE A 1 93 ? 0.448 -8.616 -6.125 1.00 81.50 93 ILE A C 1
ATOM 709 O O . ILE A 1 93 ? 0.469 -7.573 -6.761 1.00 81.50 93 ILE A O 1
ATOM 713 N N . ILE A 1 94 ? 1.466 -9.013 -5.372 1.00 82.00 94 ILE A N 1
ATOM 714 C CA . ILE A 1 94 ? 2.775 -8.378 -5.476 1.00 82.00 94 ILE A CA 1
ATOM 715 C C . ILE A 1 94 ? 3.571 -9.231 -6.453 1.00 82.00 94 ILE A C 1
ATOM 717 O O . ILE A 1 94 ? 3.855 -10.392 -6.179 1.00 82.00 94 ILE A O 1
ATOM 721 N N . THR A 1 95 ? 3.842 -8.696 -7.636 1.00 75.25 95 THR A N 1
ATOM 722 C CA . THR A 1 95 ? 4.713 -9.357 -8.615 1.00 75.25 95 THR A CA 1
ATOM 723 C C . THR A 1 95 ? 6.170 -9.100 -8.233 1.00 75.25 95 THR A C 1
ATOM 725 O O . THR A 1 95 ? 6.492 -7.943 -7.978 1.00 75.25 95 THR A O 1
ATOM 728 N N . PRO A 1 96 ? 7.047 -10.117 -8.176 1.00 63.53 96 PRO A N 1
ATOM 729 C CA . PRO A 1 96 ? 8.470 -9.874 -7.987 1.00 63.53 96 PRO A CA 1
ATOM 730 C C . PRO A 1 96 ? 9.038 -9.114 -9.193 1.00 63.53 96 PRO A C 1
ATOM 732 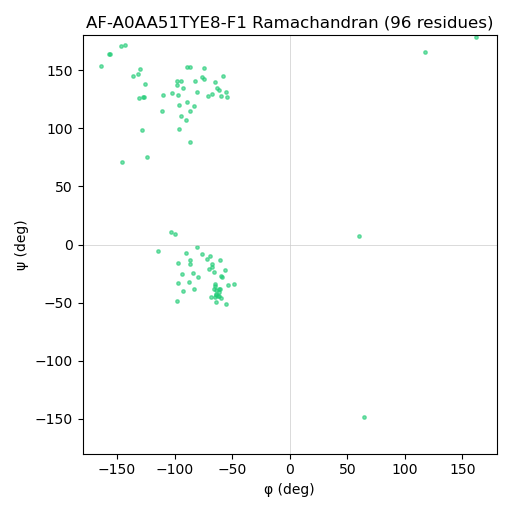O O . PRO A 1 96 ? 8.687 -9.413 -10.342 1.00 63.53 96 PRO A O 1
ATOM 735 N N . SER A 1 97 ? 9.920 -8.156 -8.915 1.00 59.53 97 SER A N 1
ATOM 736 C CA . SER A 1 97 ? 10.809 -7.553 -9.908 1.00 59.53 97 SER A CA 1
ATOM 737 C C . SER A 1 97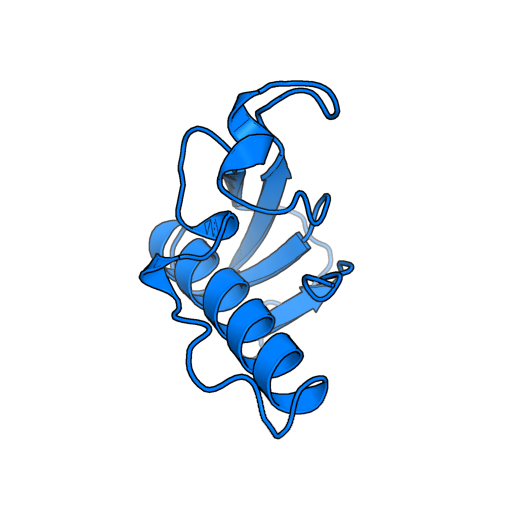 ? 11.609 -8.670 -10.575 1.00 59.53 97 SER A C 1
ATOM 739 O O . SER A 1 97 ? 12.095 -9.567 -9.888 1.00 59.53 97 SER A O 1
ATOM 741 N N . ARG A 1 98 ? 11.663 -8.669 -11.906 1.00 51.06 98 ARG A N 1
ATOM 742 C CA . ARG A 1 98 ? 12.375 -9.682 -12.692 1.00 51.06 98 ARG A CA 1
ATOM 743 C C . ARG A 1 98 ? 13.816 -9.273 -12.952 1.00 51.06 98 ARG A C 1
ATOM 745 O O . ARG A 1 98 ? 14.033 -8.050 -13.089 1.00 51.06 98 ARG A O 1
#

Radius of gyration: 13.26 Å; Cα contacts (8 Å, |Δi|>4): 178; chains: 1; bounding box: 38×26×34 Å

pLDDT: mean 86.61, std 11.2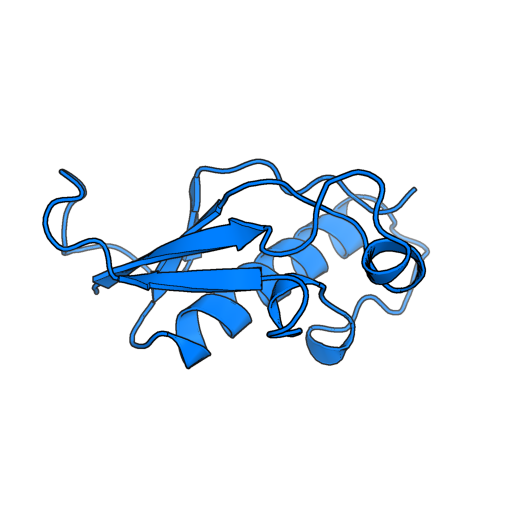, range [51.06, 97.81]